Protein AF-A0A1M5EXS1-F1 (afdb_monomer_lite)

pLDDT: mean 80.95, std 11.44, range [49.53, 95.69]

Foldseek 3Di:
DALLVLLLVLLVQLLVQLVVLVVVDDDPVSVVVSVVSVVLSVLDDLPDLVSLLVVVVVLVVVCVVLVVDDQPDPSSVSNSVSSCVSSVVNVVSLVPDDPLLVCSSNVVVVVNVPPDPVCPVVVVVSSCRNRND

Structure (mmCIF, N/CA/C/O backbone):
data_AF-A0A1M5EXS1-F1
#
_entry.id   AF-A0A1M5EXS1-F1
#
loop_
_atom_site.group_PDB
_atom_site.id
_atom_site.type_symbol
_atom_site.label_atom_id
_atom_site.label_alt_id
_atom_site.label_comp_id
_atom_site.label_asym_id
_atom_site.label_entity_id
_atom_site.label_seq_id
_atom_site.pdbx_PDB_ins_code
_atom_site.Cartn_x
_atom_site.Cartn_y
_atom_site.Cartn_z
_atom_site.occupancy
_atom_site.B_iso_or_equiv
_atom_site.auth_seq_id
_atom_site.auth_comp_id
_atom_site.auth_asym_id
_atom_site.auth_atom_id
_atom_site.pdbx_PDB_model_num
ATOM 1 N N . MET A 1 1 ? 1.698 -11.326 12.936 1.00 60.50 1 MET A N 1
ATOM 2 C CA . MET A 1 1 ? 2.222 -10.248 12.072 1.00 60.50 1 MET A CA 1
ATOM 3 C C . MET A 1 1 ? 1.176 -9.148 12.044 1.00 60.50 1 MET A C 1
ATOM 5 O O . MET A 1 1 ? 0.018 -9.495 11.840 1.00 60.50 1 MET A O 1
ATOM 9 N N . SER A 1 2 ? 1.531 -7.889 12.312 1.00 81.50 2 SER A N 1
ATOM 10 C CA . SER A 1 2 ? 0.542 -6.803 12.340 1.00 81.50 2 SER A CA 1
ATOM 11 C C . SER A 1 2 ? 0.067 -6.484 10.928 1.00 81.50 2 SER A C 1
ATOM 13 O O . SER A 1 2 ? 0.776 -6.753 9.946 1.00 81.50 2 SER A O 1
ATOM 15 N N . TYR A 1 3 ? -1.129 -5.910 10.813 1.00 83.56 3 TYR A N 1
ATOM 16 C CA . TYR A 1 3 ? -1.624 -5.431 9.525 1.00 83.56 3 TYR A CA 1
ATOM 17 C C . TYR A 1 3 ? -0.647 -4.419 8.910 1.00 83.56 3 TYR A C 1
ATOM 19 O O . TYR A 1 3 ? -0.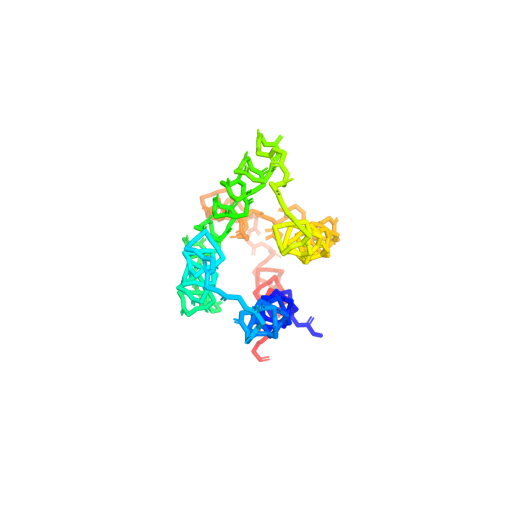289 -4.525 7.737 1.00 83.56 3 TYR A O 1
ATOM 27 N N . PHE A 1 4 ? -0.130 -3.499 9.725 1.00 85.44 4 PHE A N 1
ATOM 28 C CA . PHE A 1 4 ? 0.833 -2.499 9.287 1.00 85.44 4 PHE A CA 1
ATOM 29 C C . PHE A 1 4 ? 2.159 -3.104 8.819 1.00 85.44 4 PHE A C 1
ATOM 31 O O . PHE A 1 4 ? 2.667 -2.717 7.768 1.00 85.44 4 PHE A O 1
ATOM 38 N N . LEU A 1 5 ? 2.720 -4.064 9.561 1.00 86.62 5 LEU A N 1
ATOM 39 C CA . LEU A 1 5 ? 3.976 -4.709 9.178 1.00 86.62 5 LEU A CA 1
ATOM 40 C C . LEU A 1 5 ? 3.825 -5.417 7.830 1.00 86.62 5 LEU A C 1
ATOM 42 O O . LEU A 1 5 ? 4.687 -5.290 6.968 1.00 86.62 5 LEU A O 1
ATOM 46 N N . THR A 1 6 ? 2.685 -6.076 7.616 1.00 88.56 6 THR A N 1
ATOM 47 C CA . THR A 1 6 ? 2.358 -6.711 6.334 1.00 88.56 6 THR A CA 1
ATOM 48 C C . THR A 1 6 ? 2.296 -5.680 5.202 1.00 88.56 6 THR A C 1
ATOM 50 O O . THR A 1 6 ? 2.897 -5.891 4.153 1.00 88.56 6 THR A O 1
ATOM 53 N N . ILE A 1 7 ? 1.641 -4.533 5.419 1.00 90.50 7 ILE A N 1
ATOM 54 C CA . ILE A 1 7 ? 1.586 -3.434 4.439 1.00 90.50 7 ILE A CA 1
ATOM 55 C C . ILE A 1 7 ? 2.988 -2.903 4.119 1.00 90.50 7 ILE A C 1
ATOM 57 O O . ILE A 1 7 ? 3.326 -2.753 2.945 1.00 90.50 7 ILE A O 1
ATOM 61 N N . LYS A 1 8 ? 3.823 -2.655 5.137 1.00 90.69 8 LYS A N 1
ATOM 62 C CA . LYS A 1 8 ? 5.203 -2.198 4.924 1.00 90.69 8 LYS A CA 1
ATOM 63 C C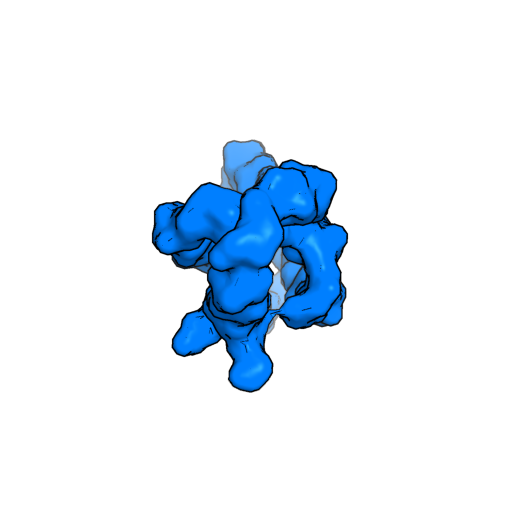 . LYS A 1 8 ? 6.034 -3.215 4.160 1.00 90.69 8 LYS A C 1
ATOM 65 O O . LYS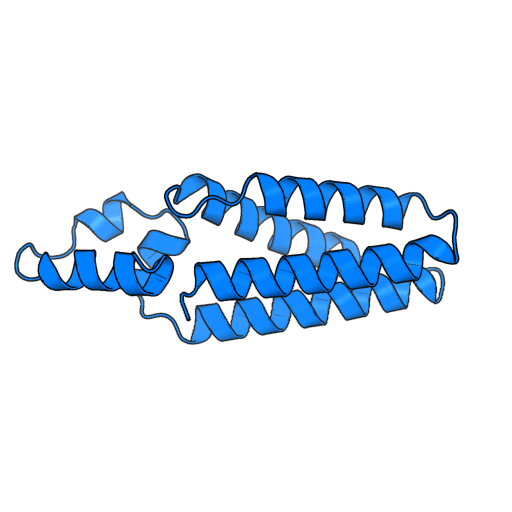 A 1 8 ? 6.764 -2.818 3.258 1.00 90.69 8 LYS A O 1
ATOM 70 N N . THR A 1 9 ? 5.907 -4.501 4.474 1.00 92.44 9 THR A N 1
ATOM 71 C CA . THR A 1 9 ? 6.596 -5.562 3.734 1.00 92.44 9 THR A CA 1
ATOM 72 C C . THR A 1 9 ? 6.171 -5.582 2.268 1.00 92.44 9 THR A C 1
ATOM 74 O O . THR A 1 9 ? 7.028 -5.654 1.393 1.00 92.44 9 THR A O 1
ATOM 77 N N . GLU A 1 10 ? 4.877 -5.463 1.969 1.00 94.25 10 GLU A N 1
ATOM 78 C CA . GLU A 1 10 ? 4.409 -5.445 0.579 1.00 94.25 10 GLU A CA 1
ATOM 79 C C . GLU A 1 10 ? 4.864 -4.191 -0.184 1.00 94.25 10 GLU A C 1
ATOM 81 O O . GLU A 1 10 ? 5.313 -4.312 -1.324 1.00 94.25 10 GLU A O 1
ATOM 86 N N . LEU A 1 11 ? 4.858 -3.012 0.449 1.00 93.56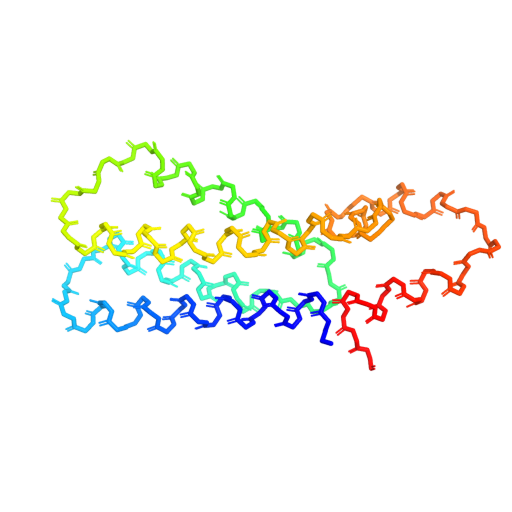 11 LEU A N 1
ATOM 87 C CA . LEU A 1 11 ? 5.446 -1.795 -0.128 1.00 93.56 11 LEU A CA 1
ATOM 88 C C . LEU A 1 11 ? 6.950 -1.954 -0.387 1.00 93.56 11 LEU A C 1
ATOM 90 O O . LEU A 1 11 ? 7.435 -1.592 -1.454 1.00 93.56 11 LEU A O 1
ATOM 94 N N . GLN A 1 12 ? 7.695 -2.524 0.561 1.00 95.25 12 GLN A N 1
ATOM 95 C CA . GLN A 1 12 ? 9.135 -2.742 0.421 1.00 95.25 12 GLN A CA 1
ATOM 96 C C . GLN A 1 12 ? 9.461 -3.748 -0.694 1.00 95.25 12 GLN A C 1
ATOM 98 O O . GLN A 1 12 ? 10.412 -3.545 -1.454 1.00 95.25 12 GLN A O 1
ATOM 103 N N . ASN A 1 13 ? 8.654 -4.802 -0.834 1.00 95.69 13 ASN A N 1
ATOM 104 C CA . ASN A 1 13 ? 8.754 -5.749 -1.943 1.00 95.69 13 ASN A CA 1
ATOM 105 C C . ASN A 1 13 ? 8.501 -5.048 -3.282 1.00 95.69 13 ASN A C 1
ATOM 107 O O . ASN A 1 13 ? 9.272 -5.223 -4.225 1.00 95.69 13 ASN A O 1
ATOM 111 N N . HIS A 1 14 ? 7.465 -4.209 -3.357 1.00 95.19 14 HIS A N 1
ATOM 112 C CA . HIS A 1 14 ? 7.169 -3.435 -4.558 1.00 95.19 14 HIS A CA 1
ATOM 113 C C . HIS A 1 14 ? 8.312 -2.471 -4.912 1.00 95.19 14 HIS A C 1
ATOM 115 O O . HIS A 1 14 ? 8.788 -2.497 -6.042 1.00 95.19 14 HIS A O 1
ATOM 121 N N . ILE A 1 15 ? 8.842 -1.713 -3.944 1.00 94.62 15 ILE A N 1
ATOM 122 C CA . ILE A 1 15 ? 10.015 -0.834 -4.126 1.00 94.62 15 ILE A CA 1
ATOM 123 C C . ILE A 1 15 ? 11.228 -1.620 -4.639 1.00 94.62 15 ILE A C 1
ATOM 125 O O . ILE A 1 15 ? 11.954 -1.140 -5.509 1.00 94.62 15 ILE A O 1
ATOM 129 N N . SER A 1 16 ? 11.461 -2.826 -4.121 1.00 94.00 16 SER A N 1
ATOM 130 C CA . SER A 1 16 ? 12.572 -3.678 -4.565 1.00 94.00 16 SER A CA 1
ATOM 131 C C . SER A 1 16 ? 12.402 -4.100 -6.028 1.00 94.00 16 SER A C 1
ATOM 133 O O . SER A 1 16 ? 13.351 -3.993 -6.803 1.00 94.00 16 SER A O 1
ATOM 135 N N . ASN A 1 17 ? 11.183 -4.475 -6.429 1.00 91.62 17 ASN A N 1
ATOM 136 C CA . ASN A 1 17 ? 10.857 -4.803 -7.821 1.00 91.62 17 ASN A CA 1
ATOM 137 C C . ASN A 1 17 ? 10.997 -3.588 -8.754 1.00 91.62 17 ASN A C 1
ATOM 139 O O . ASN A 1 17 ? 11.524 -3.702 -9.856 1.00 91.62 17 ASN A O 1
ATOM 143 N N . LEU A 1 18 ? 10.550 -2.404 -8.329 1.00 90.62 18 LEU A N 1
ATOM 144 C CA . LEU A 1 18 ? 10.706 -1.182 -9.124 1.00 90.62 18 LEU A CA 1
ATOM 145 C C . LEU A 1 18 ? 12.186 -0.826 -9.316 1.00 90.62 18 LEU A C 1
ATOM 147 O O . LEU A 1 18 ? 12.598 -0.462 -10.415 1.00 90.62 18 LEU A O 1
ATOM 151 N N . ASN A 1 19 ? 13.005 -0.986 -8.272 1.00 89.75 19 ASN A N 1
ATOM 152 C CA . ASN A 1 19 ? 14.449 -0.786 -8.370 1.00 89.75 19 ASN A CA 1
ATOM 153 C C . ASN A 1 19 ? 15.115 -1.782 -9.326 1.00 89.75 19 ASN A C 1
ATOM 155 O O . ASN A 1 19 ? 16.013 -1.373 -10.060 1.00 89.75 19 ASN A O 1
ATOM 159 N N . SER A 1 20 ? 14.687 -3.051 -9.356 1.00 87.25 20 SER A N 1
ATOM 160 C CA . SER A 1 20 ? 15.224 -4.013 -10.327 1.00 87.25 20 SER A CA 1
ATOM 161 C C . SER A 1 20 ? 14.854 -3.637 -11.761 1.00 87.25 20 SER A C 1
ATOM 163 O O . SER A 1 20 ? 15.724 -3.654 -12.619 1.00 87.25 20 SER A O 1
ATOM 165 N N . ILE A 1 21 ? 13.612 -3.199 -12.008 1.00 84.12 21 ILE A N 1
ATOM 166 C CA . ILE A 1 21 ? 13.163 -2.741 -13.336 1.00 84.12 21 ILE A CA 1
ATOM 167 C C . ILE A 1 21 ? 13.913 -1.463 -13.772 1.00 84.12 21 ILE A C 1
ATOM 169 O O . ILE A 1 21 ? 14.235 -1.285 -14.949 1.00 84.12 21 ILE A O 1
ATOM 173 N N . ARG A 1 22 ? 14.226 -0.562 -12.828 1.00 78.56 22 ARG A N 1
ATOM 174 C CA . ARG A 1 22 ? 14.944 0.695 -13.105 1.00 78.56 22 ARG A CA 1
ATOM 175 C C . ARG A 1 22 ? 16.358 0.471 -13.636 1.00 78.56 22 ARG A C 1
ATOM 177 O O . ARG A 1 22 ? 16.812 1.248 -14.470 1.00 78.56 22 ARG A O 1
ATOM 184 N N . ILE A 1 23 ? 17.065 -0.553 -13.152 1.00 69.00 23 ILE A N 1
ATOM 185 C CA . ILE A 1 23 ? 18.449 -0.841 -13.577 1.00 69.00 23 ILE A CA 1
ATOM 186 C C . ILE A 1 23 ? 18.532 -1.016 -15.103 1.00 69.00 23 ILE A C 1
ATOM 188 O O . ILE A 1 23 ? 19.533 -0.631 -15.708 1.00 69.00 23 ILE A O 1
ATOM 192 N N . ASP A 1 24 ? 17.442 -1.467 -15.722 1.00 61.19 24 ASP A N 1
ATOM 193 C CA . ASP A 1 24 ? 17.371 -1.776 -17.144 1.00 61.19 24 ASP A CA 1
ATOM 194 C C . ASP A 1 24 ? 16.777 -0.639 -18.006 1.00 61.19 24 ASP A C 1
ATOM 196 O O . ASP A 1 24 ? 16.676 -0.790 -19.225 1.00 61.19 24 ASP A O 1
ATOM 200 N N . SER A 1 25 ? 16.385 0.519 -17.435 1.00 61.75 25 SER A N 1
ATOM 201 C CA . SER A 1 25 ? 15.748 1.592 -18.223 1.00 61.75 25 SER A CA 1
ATOM 202 C C . SER A 1 25 ? 15.810 3.018 -17.651 1.00 61.75 25 SER A C 1
ATOM 204 O O . SER A 1 25 ? 15.716 3.258 -16.451 1.00 61.75 25 SER A O 1
ATOM 206 N N . LYS A 1 26 ? 15.877 4.018 -18.546 1.00 68.19 26 LYS A N 1
ATOM 207 C CA . LYS A 1 26 ? 15.621 5.436 -18.223 1.00 68.19 26 LYS A CA 1
ATOM 208 C C . LYS A 1 26 ? 14.160 5.788 -18.532 1.00 68.19 26 LYS A C 1
ATOM 210 O O . LYS A 1 26 ? 13.890 6.435 -19.540 1.00 68.19 26 LYS A O 1
ATOM 215 N N . ASN A 1 27 ? 13.225 5.352 -17.685 1.00 78.81 27 ASN A N 1
ATOM 216 C CA . ASN A 1 27 ? 11.802 5.704 -17.791 1.00 78.81 27 ASN A CA 1
ATOM 217 C C . ASN A 1 27 ? 11.407 6.698 -16.677 1.00 78.81 27 ASN A C 1
ATOM 219 O O . ASN A 1 27 ? 11.496 6.388 -15.491 1.00 78.81 27 ASN A O 1
ATOM 223 N N . SER A 1 28 ? 10.968 7.905 -17.052 1.00 82.81 28 SER A N 1
ATOM 224 C CA . SER A 1 28 ? 10.589 8.961 -16.099 1.00 82.81 28 SER A CA 1
ATOM 225 C C . SER A 1 28 ? 9.296 8.663 -15.336 1.00 82.81 28 SER A C 1
ATOM 227 O O . SER A 1 28 ? 9.179 9.068 -14.181 1.00 82.81 28 SER A O 1
ATOM 229 N N . LYS A 1 29 ? 8.342 7.936 -15.936 1.00 83.44 29 LYS A N 1
ATOM 230 C CA . LYS A 1 29 ? 7.122 7.489 -15.245 1.00 83.44 29 LYS A CA 1
ATOM 231 C C . LYS A 1 29 ? 7.474 6.499 -14.135 1.00 83.44 29 LYS A C 1
ATOM 233 O O . LYS A 1 29 ? 6.990 6.648 -13.018 1.00 83.44 29 LYS A O 1
ATOM 238 N N . LEU A 1 30 ? 8.373 5.552 -14.420 1.00 85.12 30 LEU A N 1
ATOM 239 C CA . LEU A 1 30 ? 8.880 4.595 -13.430 1.00 85.12 30 LEU A CA 1
ATOM 240 C C . LEU A 1 30 ? 9.588 5.301 -12.268 1.00 85.12 30 LEU A C 1
ATOM 242 O O . LEU A 1 30 ? 9.331 4.979 -11.112 1.00 85.12 30 LEU A O 1
ATOM 246 N N . GLU A 1 31 ? 10.451 6.276 -12.561 1.00 86.12 31 GLU A N 1
ATOM 247 C CA . GLU A 1 31 ? 11.167 7.026 -11.523 1.00 86.12 31 GLU A CA 1
ATOM 248 C C . GLU A 1 31 ? 10.202 7.833 -10.641 1.00 86.12 31 GLU A C 1
ATOM 250 O O . GLU A 1 31 ? 10.340 7.855 -9.419 1.00 86.12 31 GLU A O 1
ATOM 255 N N . ASN A 1 32 ? 9.183 8.456 -11.241 1.00 88.31 32 ASN A N 1
ATOM 256 C CA . ASN A 1 32 ? 8.145 9.167 -10.496 1.00 88.31 32 ASN A CA 1
ATOM 257 C C . ASN A 1 32 ? 7.352 8.222 -9.587 1.00 88.31 32 ASN A C 1
ATOM 259 O O . ASN A 1 32 ? 7.197 8.520 -8.402 1.00 88.31 32 ASN A O 1
ATOM 263 N N . HIS A 1 33 ? 6.916 7.075 -10.115 1.00 89.62 33 HIS A N 1
ATOM 264 C CA . HIS A 1 33 ? 6.189 6.058 -9.354 1.00 89.62 33 HIS A CA 1
ATOM 265 C C . HIS A 1 33 ? 7.018 5.511 -8.186 1.00 89.62 33 HIS A C 1
ATOM 267 O O . HIS A 1 33 ? 6.552 5.436 -7.048 1.00 89.62 33 HIS A O 1
ATOM 273 N N . LEU A 1 34 ? 8.294 5.199 -8.430 1.00 91.31 34 LEU A N 1
ATOM 274 C CA . LEU A 1 34 ? 9.230 4.762 -7.395 1.00 91.31 34 LEU A CA 1
ATOM 275 C C . LEU A 1 34 ? 9.384 5.820 -6.296 1.00 91.31 34 LEU A C 1
ATOM 277 O O . LEU A 1 34 ? 9.283 5.497 -5.112 1.00 91.31 34 LEU A O 1
ATOM 281 N N . ASN A 1 35 ? 9.586 7.083 -6.672 1.00 91.75 35 ASN A N 1
ATOM 282 C CA . ASN A 1 35 ? 9.740 8.181 -5.720 1.00 91.75 35 ASN A CA 1
ATOM 283 C C . ASN A 1 35 ? 8.476 8.391 -4.875 1.00 91.75 35 ASN A C 1
ATOM 285 O O . ASN A 1 35 ? 8.574 8.576 -3.660 1.00 91.75 35 ASN A O 1
ATOM 289 N N . GLN A 1 36 ? 7.292 8.312 -5.486 1.00 91.06 36 GLN A N 1
ATOM 290 C CA . GLN A 1 36 ? 6.015 8.387 -4.773 1.00 91.06 36 GLN A CA 1
ATOM 291 C C . GLN A 1 36 ? 5.826 7.194 -3.831 1.00 91.06 36 GLN A C 1
ATOM 293 O O . GLN A 1 36 ? 5.515 7.390 -2.655 1.00 91.06 36 GLN A O 1
ATOM 298 N N . THR A 1 37 ? 6.112 5.975 -4.296 1.00 91.88 37 THR A N 1
ATOM 299 C CA . THR A 1 37 ? 6.046 4.759 -3.471 1.00 91.88 37 THR A CA 1
ATOM 300 C C . THR A 1 37 ? 6.974 4.865 -2.254 1.00 91.88 37 THR A C 1
ATOM 302 O O . THR A 1 37 ? 6.565 4.559 -1.133 1.00 91.88 37 THR A O 1
ATOM 305 N N . ILE A 1 38 ? 8.214 5.336 -2.442 1.00 93.50 38 ILE A N 1
ATOM 306 C CA . ILE A 1 38 ? 9.184 5.556 -1.356 1.00 93.50 38 ILE A CA 1
ATOM 307 C C . ILE A 1 38 ? 8.687 6.634 -0.389 1.00 93.50 38 ILE A C 1
ATOM 309 O O . ILE A 1 38 ? 8.784 6.461 0.827 1.00 93.50 38 ILE A O 1
ATOM 313 N N . SER A 1 39 ? 8.147 7.741 -0.907 1.00 92.81 39 SER A N 1
ATOM 314 C CA . SER A 1 39 ? 7.593 8.817 -0.083 1.00 92.81 39 SER A CA 1
ATOM 315 C C . SER A 1 39 ? 6.477 8.298 0.823 1.00 92.81 39 SER A C 1
ATOM 317 O O . SER A 1 39 ? 6.522 8.530 2.029 1.00 92.81 39 SER A O 1
ATOM 319 N N . ILE A 1 40 ? 5.545 7.517 0.274 1.00 91.19 40 ILE A N 1
ATOM 320 C CA . ILE A 1 40 ? 4.446 6.908 1.030 1.00 91.19 40 ILE A CA 1
ATOM 321 C C . ILE A 1 40 ? 4.954 5.876 2.037 1.00 91.19 40 ILE A C 1
ATOM 323 O O . ILE A 1 40 ? 4.514 5.881 3.184 1.00 91.19 40 ILE A O 1
ATOM 327 N N . TYR A 1 41 ? 5.913 5.029 1.660 1.00 92.38 41 TYR A N 1
ATOM 328 C CA . TYR A 1 41 ? 6.531 4.067 2.577 1.00 92.38 41 TYR A CA 1
ATOM 329 C C . TYR A 1 41 ? 7.180 4.747 3.795 1.00 92.38 41 TYR A C 1
ATOM 331 O O . TYR A 1 41 ? 7.047 4.264 4.926 1.00 92.38 41 TYR A O 1
ATOM 339 N N . ASN A 1 42 ? 7.859 5.875 3.565 1.00 90.12 42 ASN A N 1
ATOM 340 C CA . ASN A 1 42 ? 8.501 6.666 4.612 1.00 90.12 42 ASN A CA 1
ATOM 341 C C . ASN A 1 42 ? 7.489 7.460 5.450 1.00 90.12 42 ASN A C 1
ATOM 343 O O . ASN A 1 42 ? 7.689 7.597 6.657 1.00 90.12 42 ASN A O 1
ATOM 347 N N . ASP A 1 43 ? 6.407 7.961 4.843 1.00 87.75 43 ASP A N 1
ATOM 348 C CA . ASP A 1 43 ? 5.350 8.667 5.574 1.00 87.75 43 ASP A CA 1
ATOM 349 C C . ASP A 1 43 ? 4.549 7.699 6.455 1.00 87.75 43 ASP A C 1
ATOM 351 O O . ASP A 1 43 ? 4.133 8.076 7.551 1.00 87.75 43 ASP A O 1
ATOM 355 N N . LEU A 1 44 ? 4.400 6.433 6.044 1.00 84.56 44 LEU A N 1
ATOM 356 C CA . LEU A 1 44 ? 3.684 5.409 6.802 1.00 84.56 44 LEU A CA 1
ATOM 357 C C . LEU A 1 44 ? 4.324 5.200 8.191 1.00 84.56 44 LEU A C 1
ATOM 359 O O . LEU A 1 44 ? 5.412 4.624 8.329 1.00 84.56 44 LEU A O 1
ATOM 363 N N . SER A 1 45 ? 3.609 5.611 9.241 1.00 71.75 45 SER A N 1
ATOM 364 C CA . SER A 1 45 ? 3.968 5.377 10.646 1.00 71.75 45 SER A CA 1
ATOM 365 C C . SER A 1 45 ? 2.852 4.650 11.389 1.00 71.75 45 SER A C 1
ATOM 367 O O . SER A 1 45 ? 1.678 4.910 11.136 1.00 71.75 45 SER A O 1
ATOM 369 N N . TYR A 1 46 ? 3.236 3.784 12.330 1.00 64.44 46 TYR A N 1
ATOM 370 C CA . TYR A 1 46 ? 2.355 2.886 13.089 1.00 64.44 46 TYR A CA 1
ATOM 371 C C . TYR A 1 46 ? 1.278 3.598 13.938 1.00 64.44 46 TYR A C 1
ATOM 373 O O . TYR A 1 46 ? 0.426 2.935 14.498 1.00 64.44 46 TYR A O 1
ATOM 381 N N . GLU A 1 47 ? 1.283 4.926 14.060 1.00 65.06 47 GLU A N 1
ATOM 382 C CA . GLU A 1 47 ? 0.456 5.623 15.063 1.00 65.06 47 GLU A CA 1
ATOM 383 C C . GLU A 1 47 ? -0.463 6.713 14.486 1.00 65.06 47 GLU A C 1
ATOM 385 O O . GLU A 1 47 ? -1.102 7.431 15.246 1.00 65.06 47 GLU A O 1
ATOM 390 N N . SER A 1 48 ? -0.554 6.866 13.158 1.00 78.25 48 SER A N 1
ATOM 391 C CA . SER A 1 48 ? -1.349 7.948 12.550 1.00 78.25 48 SER A CA 1
ATOM 392 C C . SER A 1 48 ? -2.374 7.420 11.540 1.00 78.25 48 SER A C 1
ATOM 394 O O . SER A 1 48 ? -2.016 7.064 10.410 1.00 78.25 48 SER A O 1
ATOM 396 N N . PRO A 1 49 ? -3.662 7.407 11.920 1.00 77.06 49 PRO A N 1
ATOM 397 C CA . PRO A 1 49 ? -4.786 7.148 11.022 1.00 77.06 49 PRO A CA 1
ATOM 398 C C . PRO A 1 49 ? -4.791 8.057 9.786 1.00 77.06 49 PRO A C 1
ATOM 400 O O . PRO A 1 49 ? -5.152 7.625 8.694 1.00 77.06 49 PRO A O 1
ATOM 403 N N . GLU A 1 50 ? -4.326 9.300 9.914 1.00 82.19 50 GLU A N 1
ATOM 404 C CA . GLU A 1 50 ? -4.212 10.255 8.808 1.00 82.19 50 GLU A CA 1
ATOM 405 C C . GLU A 1 50 ? -3.222 9.768 7.747 1.00 82.19 50 GLU A C 1
ATOM 407 O O . GLU A 1 50 ? -3.475 9.881 6.547 1.00 82.19 50 GLU A O 1
ATOM 412 N N . LYS A 1 51 ? -2.100 9.186 8.177 1.00 84.19 51 LYS A N 1
ATOM 413 C CA . LYS A 1 51 ? -1.093 8.617 7.275 1.00 84.19 51 LYS A CA 1
ATOM 414 C C . LYS A 1 51 ? -1.583 7.332 6.610 1.00 84.19 51 LYS A C 1
ATOM 416 O O . LYS A 1 51 ? -1.309 7.117 5.431 1.00 84.19 51 LYS A O 1
ATOM 421 N N . LEU A 1 52 ? -2.363 6.511 7.316 1.00 82.38 52 LEU A N 1
ATOM 422 C CA . LEU A 1 52 ? -3.038 5.354 6.715 1.00 82.38 52 LEU A CA 1
ATOM 423 C C . LEU A 1 52 ? -4.075 5.779 5.669 1.00 82.38 52 LEU A C 1
ATOM 425 O O . LEU A 1 52 ? -4.127 5.202 4.583 1.00 82.38 52 LEU A O 1
ATOM 429 N N . LYS A 1 53 ? -4.843 6.836 5.947 1.00 83.56 53 LYS A N 1
ATOM 430 C CA . LYS A 1 53 ? -5.768 7.429 4.979 1.00 83.56 53 LYS A CA 1
ATOM 431 C C . LYS A 1 53 ? -5.036 7.914 3.726 1.00 83.56 53 LYS A C 1
ATOM 433 O O . LYS A 1 53 ? -5.432 7.539 2.625 1.00 83.56 53 LYS A O 1
ATOM 438 N N . ARG A 1 54 ? -3.933 8.657 3.878 1.00 85.94 54 ARG A N 1
ATOM 439 C CA . ARG A 1 54 ? -3.086 9.089 2.747 1.00 85.94 54 ARG A CA 1
ATOM 440 C C . ARG A 1 54 ? -2.565 7.919 1.921 1.00 85.94 54 ARG A C 1
ATOM 442 O O . ARG A 1 54 ? -2.537 7.993 0.699 1.00 85.94 54 ARG A O 1
ATOM 449 N N . PHE A 1 55 ? -2.177 6.826 2.571 1.00 90.12 55 PHE A N 1
ATOM 450 C CA . PHE A 1 55 ? -1.766 5.609 1.877 1.00 90.12 55 PHE A CA 1
ATOM 451 C C . PHE A 1 55 ? -2.899 5.002 1.037 1.00 90.12 55 PHE A C 1
ATOM 453 O O . PHE A 1 55 ? -2.672 4.603 -0.103 1.00 90.12 55 PHE A O 1
ATOM 460 N N . ILE A 1 56 ? -4.129 4.972 1.552 1.00 87.75 56 ILE A N 1
ATOM 461 C CA . ILE A 1 56 ? -5.295 4.503 0.790 1.00 87.75 56 ILE A CA 1
ATOM 462 C C . ILE A 1 56 ? -5.640 5.433 -0.376 1.00 87.75 56 ILE A C 1
ATOM 464 O O . ILE A 1 56 ? -5.991 4.959 -1.463 1.00 87.75 56 ILE A O 1
ATOM 468 N N . GLU A 1 57 ? -5.517 6.742 -0.175 1.00 88.31 57 GLU A N 1
ATOM 469 C CA . GLU A 1 57 ? -5.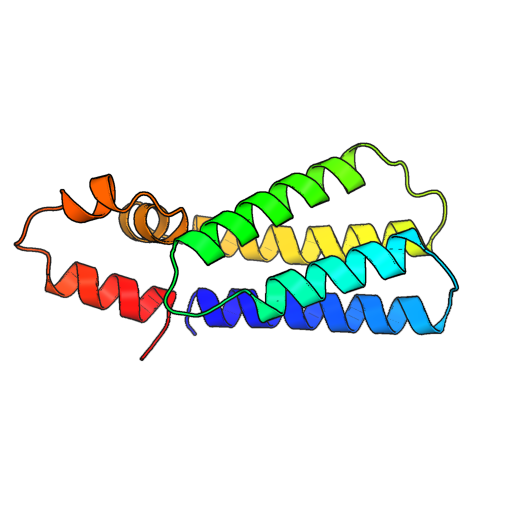673 7.739 -1.237 1.00 88.31 57 GLU A CA 1
ATOM 470 C C . GLU A 1 57 ? -4.626 7.532 -2.336 1.00 88.31 57 GLU A C 1
ATOM 472 O O . GLU A 1 57 ? -4.988 7.482 -3.511 1.00 88.31 57 GLU A O 1
ATOM 477 N N . TYR A 1 58 ? -3.367 7.298 -1.956 1.00 91.00 58 TYR A N 1
ATOM 478 C CA . TYR A 1 58 ? -2.288 6.945 -2.874 1.00 91.00 58 TYR A CA 1
ATOM 479 C C . TYR A 1 58 ? -2.611 5.689 -3.695 1.00 91.00 58 TYR A C 1
ATOM 481 O O . TYR A 1 58 ? -2.592 5.754 -4.920 1.00 91.00 58 TYR A O 1
ATOM 489 N N . LEU A 1 59 ? -2.986 4.571 -3.056 1.00 90.25 59 LEU A N 1
ATOM 490 C CA . LEU A 1 59 ? -3.344 3.342 -3.784 1.00 90.25 59 LEU A CA 1
ATOM 491 C C . LEU A 1 59 ? -4.477 3.587 -4.788 1.00 90.25 59 LEU A C 1
ATOM 493 O O . LEU A 1 59 ? -4.440 3.089 -5.909 1.00 90.25 59 LEU A O 1
ATOM 497 N N . SER A 1 60 ? -5.474 4.380 -4.394 1.00 88.69 60 SER A N 1
ATOM 498 C CA . SER A 1 60 ? -6.611 4.712 -5.255 1.00 88.69 60 SER A CA 1
ATOM 499 C C . SER A 1 60 ? -6.211 5.602 -6.434 1.00 88.69 60 SER A C 1
ATOM 501 O O . SER A 1 60 ? -6.774 5.467 -7.520 1.00 88.69 60 SER A O 1
ATOM 503 N N . GLN A 1 61 ? -5.271 6.526 -6.227 1.00 88.75 61 GLN A N 1
ATOM 504 C CA . GLN A 1 61 ? -4.743 7.399 -7.271 1.00 88.75 61 GLN A CA 1
ATOM 505 C C . GLN A 1 61 ? -3.894 6.610 -8.273 1.00 88.75 61 GLN A C 1
ATOM 507 O O . GLN A 1 61 ? -4.136 6.717 -9.474 1.00 88.75 61 GLN A O 1
ATOM 512 N N . GLU A 1 62 ? -2.981 5.770 -7.791 1.00 87.06 62 GLU A N 1
ATOM 513 C CA . GLU A 1 62 ? -2.129 4.927 -8.636 1.00 87.06 62 GLU A CA 1
ATOM 514 C C . GLU A 1 62 ? -2.942 3.925 -9.454 1.00 87.06 62 GLU A C 1
ATOM 516 O O . GLU A 1 62 ? -2.760 3.811 -10.664 1.00 87.06 62 GLU A O 1
ATOM 521 N N . ALA A 1 63 ? -3.932 3.273 -8.839 1.00 87.19 63 ALA A N 1
ATOM 522 C CA . ALA A 1 63 ? -4.834 2.364 -9.542 1.00 87.19 63 ALA A CA 1
ATOM 523 C C . ALA A 1 63 ? -5.564 3.047 -10.713 1.00 87.19 63 ALA A C 1
ATOM 525 O O . ALA A 1 63 ? -5.812 2.425 -11.747 1.00 87.19 63 ALA A O 1
ATOM 526 N N . ARG A 1 64 ? -5.904 4.337 -10.574 1.00 83.56 64 ARG A N 1
ATOM 527 C CA . ARG A 1 64 ? -6.487 5.127 -11.670 1.00 83.56 64 ARG A CA 1
ATOM 528 C C . ARG A 1 64 ? -5.456 5.499 -12.725 1.00 83.56 64 ARG A C 1
ATOM 530 O O . ARG A 1 64 ? -5.823 5.561 -13.890 1.00 83.56 64 ARG A O 1
ATOM 537 N N . TYR A 1 65 ? -4.212 5.763 -12.339 1.00 81.06 65 TYR A N 1
ATOM 538 C CA . TYR A 1 65 ? -3.157 6.082 -13.293 1.00 81.06 65 TYR A CA 1
ATOM 539 C C . TYR A 1 65 ? -2.873 4.878 -14.200 1.00 81.06 65 TYR A C 1
ATOM 541 O O . TYR A 1 65 ? -3.034 4.992 -15.413 1.00 81.06 65 TYR A O 1
ATOM 549 N N . PHE A 1 66 ? -2.607 3.708 -13.610 1.00 79.25 66 PHE A N 1
ATOM 550 C CA . PHE A 1 66 ? -2.389 2.462 -14.351 1.00 79.25 66 PHE A CA 1
ATOM 551 C C . PHE A 1 66 ? -3.620 2.025 -15.162 1.00 79.25 66 PHE A C 1
ATOM 553 O O . PHE A 1 66 ? -3.495 1.673 -16.326 1.00 79.25 66 PHE A O 1
ATOM 560 N N . GLY A 1 67 ? -4.833 2.137 -14.608 1.00 60.59 67 GLY A N 1
ATOM 561 C CA . GLY A 1 67 ? -6.061 1.693 -15.282 1.00 60.59 67 GLY A CA 1
ATOM 562 C C . GLY A 1 67 ? -6.503 2.513 -16.506 1.00 60.59 67 GLY A C 1
ATOM 563 O O . GLY A 1 67 ? -7.427 2.094 -17.202 1.00 60.59 67 GLY A O 1
ATOM 564 N N . TRP A 1 68 ? -5.894 3.676 -16.762 1.00 54.53 68 TRP A N 1
ATOM 565 C CA . TRP A 1 68 ? -6.197 4.537 -17.918 1.00 54.53 68 TRP A CA 1
ATOM 566 C C . TRP A 1 68 ? -5.043 4.619 -18.923 1.00 54.53 68 TRP A C 1
ATOM 568 O O . TRP A 1 68 ? -5.268 4.991 -20.078 1.00 54.53 68 TRP A O 1
ATOM 578 N N . SER A 1 69 ? -3.821 4.274 -18.515 1.00 60.31 69 SER A N 1
ATOM 579 C CA . SER A 1 69 ? -2.668 4.183 -19.404 1.00 60.31 69 SER A CA 1
ATOM 580 C C . SER A 1 69 ? -2.528 2.757 -19.931 1.00 60.31 69 SER A C 1
ATOM 582 O O . SER A 1 69 ? -2.200 1.856 -19.169 1.00 60.31 69 SER A O 1
ATOM 584 N N . PHE A 1 70 ? -2.726 2.533 -21.233 1.00 61.00 70 PHE A N 1
ATOM 585 C CA . PHE A 1 70 ? -2.202 1.305 -21.836 1.00 61.00 70 PHE A CA 1
ATOM 586 C C . PHE A 1 70 ? -0.673 1.344 -21.702 1.00 61.00 70 PHE A C 1
ATOM 588 O O . PHE A 1 70 ? -0.091 2.354 -22.112 1.00 61.00 70 PHE A O 1
ATOM 595 N N . PRO A 1 71 ? -0.022 0.310 -21.140 1.00 69.75 71 PRO A N 1
ATOM 596 C CA . PRO A 1 71 ? 1.424 0.317 -20.981 1.00 69.75 71 PRO A CA 1
ATOM 597 C C . PRO A 1 71 ? 2.086 0.464 -22.351 1.00 69.75 71 PRO A C 1
ATOM 599 O O . PRO A 1 71 ? 1.822 -0.306 -23.276 1.00 69.75 71 PRO A O 1
ATOM 602 N N . GLU A 1 72 ? 2.936 1.479 -22.500 1.00 74.25 72 GLU A N 1
ATOM 603 C CA . GLU A 1 72 ? 3.547 1.810 -23.796 1.00 74.25 72 GLU A CA 1
ATOM 604 C C . GLU A 1 72 ? 4.689 0.846 -24.159 1.00 74.25 72 GLU A C 1
ATOM 606 O O . GLU A 1 72 ? 5.152 0.801 -25.299 1.00 74.25 72 GLU A O 1
ATOM 611 N N . ASN A 1 73 ? 5.179 0.090 -23.176 1.00 80.06 73 ASN A N 1
ATOM 612 C CA . ASN A 1 73 ? 6.293 -0.839 -23.298 1.00 80.06 73 ASN A CA 1
ATOM 613 C C . ASN A 1 73 ? 6.258 -1.887 -22.167 1.00 80.06 73 ASN A C 1
ATOM 615 O O . ASN A 1 73 ? 5.534 -1.743 -21.183 1.00 80.06 73 ASN A O 1
ATOM 619 N N . ALA A 1 74 ? 7.092 -2.924 -22.292 1.00 83.31 74 ALA A N 1
ATOM 620 C CA . ALA A 1 74 ? 7.181 -4.017 -21.318 1.00 83.31 74 ALA A CA 1
ATOM 621 C C . ALA A 1 74 ? 7.576 -3.556 -19.897 1.00 83.31 74 ALA A C 1
ATOM 623 O O . ALA A 1 74 ? 7.140 -4.150 -18.918 1.00 83.31 74 ALA A O 1
ATOM 624 N N . ILE A 1 75 ? 8.352 -2.472 -19.769 1.00 82.06 75 ILE A N 1
ATOM 625 C CA . ILE A 1 75 ? 8.754 -1.907 -18.468 1.00 82.06 75 ILE A CA 1
ATOM 626 C C . ILE A 1 75 ? 7.542 -1.339 -17.722 1.00 82.06 75 ILE A C 1
ATOM 628 O O . ILE A 1 75 ? 7.396 -1.554 -16.519 1.00 82.06 75 ILE A O 1
ATOM 632 N N . GLU A 1 76 ? 6.669 -0.616 -18.426 1.00 82.62 76 GLU A N 1
ATOM 633 C CA . GLU A 1 76 ? 5.422 -0.096 -17.858 1.00 82.62 76 GLU A CA 1
ATOM 634 C C . GLU A 1 76 ? 4.465 -1.236 -17.492 1.00 82.62 76 GLU A C 1
ATOM 636 O O . GLU A 1 76 ? 3.865 -1.199 -16.421 1.00 82.62 76 GLU A O 1
ATOM 641 N N . GLU A 1 77 ? 4.396 -2.285 -18.316 1.00 86.44 77 GLU A N 1
ATOM 642 C CA . GLU A 1 77 ? 3.581 -3.471 -18.037 1.00 86.44 77 GLU A CA 1
ATOM 643 C C . GLU A 1 77 ? 4.055 -4.219 -16.775 1.00 86.44 77 GLU A C 1
ATOM 645 O O . GLU A 1 77 ? 3.244 -4.615 -15.935 1.00 86.44 77 GLU A O 1
ATOM 650 N N . ASP A 1 78 ? 5.367 -4.389 -16.596 1.00 88.06 78 ASP A N 1
ATOM 651 C CA . ASP A 1 78 ? 5.933 -5.042 -15.410 1.00 88.06 78 ASP A CA 1
ATOM 652 C C . ASP A 1 78 ? 5.775 -4.187 -14.144 1.00 88.06 78 ASP A C 1
ATOM 654 O O . ASP A 1 78 ? 5.494 -4.713 -13.060 1.00 88.06 78 ASP A O 1
ATOM 658 N N . CYS A 1 79 ? 5.891 -2.862 -14.281 1.00 86.75 79 CYS A N 1
ATOM 659 C CA . CYS A 1 79 ? 5.595 -1.908 -13.215 1.00 86.75 79 CYS A CA 1
ATOM 660 C C . CYS A 1 79 ? 4.136 -2.037 -12.750 1.00 86.75 79 CYS A C 1
ATOM 662 O O . CYS A 1 79 ? 3.873 -2.236 -11.559 1.00 86.75 79 CYS A O 1
ATOM 664 N N . GLU A 1 80 ? 3.199 -2.018 -13.700 1.00 89.81 80 GLU A N 1
ATOM 665 C CA . GLU A 1 80 ? 1.768 -2.149 -13.448 1.00 89.81 80 GLU A CA 1
ATOM 666 C C . GLU A 1 80 ? 1.428 -3.502 -12.797 1.00 89.81 80 GLU A C 1
ATOM 668 O O . GLU A 1 80 ? 0.739 -3.554 -11.774 1.00 89.81 80 GLU A O 1
ATOM 673 N N . LYS A 1 81 ? 1.969 -4.614 -13.314 1.00 90.62 81 LYS A N 1
ATOM 674 C CA . LYS A 1 81 ? 1.800 -5.949 -12.706 1.00 90.62 81 LYS A CA 1
ATOM 675 C C . LYS A 1 81 ? 2.296 -5.987 -11.262 1.00 90.62 81 LYS A C 1
ATOM 677 O O . LYS A 1 81 ? 1.636 -6.565 -10.393 1.00 90.62 81 LYS A O 1
ATOM 682 N N . SER A 1 82 ? 3.453 -5.381 -10.997 1.00 92.00 82 SER A N 1
ATOM 683 C CA . SER A 1 82 ? 4.029 -5.295 -9.653 1.00 92.00 82 SER A CA 1
ATOM 684 C C . SER A 1 82 ? 3.116 -4.503 -8.710 1.00 92.00 82 SER A C 1
ATOM 686 O O . SER A 1 82 ? 2.863 -4.951 -7.586 1.00 92.00 82 SER A O 1
ATOM 688 N N . PHE A 1 83 ? 2.565 -3.378 -9.179 1.00 93.12 83 PHE A N 1
ATOM 689 C CA . PHE A 1 83 ? 1.616 -2.562 -8.422 1.00 93.12 83 PHE A CA 1
ATOM 690 C C . PHE A 1 83 ? 0.333 -3.339 -8.101 1.00 93.12 83 PHE A C 1
ATOM 692 O O . PHE A 1 83 ? -0.033 -3.455 -6.930 1.00 93.12 83 PHE A O 1
ATOM 699 N N . TRP A 1 84 ? -0.315 -3.949 -9.100 1.00 92.81 84 TRP A N 1
ATOM 700 C CA . TRP A 1 84 ? -1.554 -4.703 -8.884 1.00 92.81 84 TRP A CA 1
ATOM 701 C C . TRP A 1 84 ? -1.361 -5.898 -7.953 1.00 92.81 84 TRP A C 1
ATOM 703 O O . TRP A 1 84 ? -2.251 -6.217 -7.165 1.00 92.81 84 TRP A O 1
ATOM 713 N N . ASN A 1 85 ? -0.210 -6.574 -8.002 1.00 93.75 85 ASN A N 1
ATOM 714 C CA . ASN A 1 85 ? 0.086 -7.658 -7.068 1.00 93.75 85 ASN A CA 1
ATOM 715 C C . ASN A 1 85 ? 0.152 -7.147 -5.618 1.00 93.75 85 ASN A C 1
ATOM 717 O O . ASN A 1 85 ? -0.490 -7.714 -4.732 1.00 93.75 85 ASN A O 1
ATOM 721 N N . MET A 1 86 ? 0.879 -6.052 -5.385 1.00 94.69 86 MET A N 1
ATOM 722 C CA . MET A 1 86 ? 0.963 -5.400 -4.077 1.00 94.69 86 MET A CA 1
ATOM 723 C C . MET A 1 86 ? -0.427 -4.944 -3.594 1.00 94.69 86 MET A C 1
ATOM 725 O O . MET A 1 86 ? -0.858 -5.311 -2.498 1.00 94.69 86 MET A O 1
ATOM 729 N N . GLU A 1 87 ? -1.161 -4.198 -4.423 1.00 93.56 87 GLU A N 1
ATOM 730 C CA . GLU A 1 87 ? -2.478 -3.646 -4.093 1.00 93.56 87 GLU A CA 1
ATOM 731 C C . GLU A 1 87 ? -3.499 -4.751 -3.779 1.00 93.56 87 GLU A C 1
ATOM 733 O O . GLU A 1 87 ? -4.216 -4.675 -2.780 1.00 93.56 87 GLU A O 1
ATOM 738 N N . ASN A 1 88 ? -3.520 -5.837 -4.559 1.00 93.06 88 ASN A N 1
ATOM 739 C CA . ASN A 1 88 ? -4.412 -6.971 -4.313 1.00 93.06 88 ASN A CA 1
ATOM 740 C C . ASN A 1 88 ? -4.131 -7.671 -2.981 1.00 93.06 88 ASN A C 1
ATOM 742 O O . ASN A 1 88 ? -5.067 -8.102 -2.300 1.00 93.06 88 ASN A O 1
ATOM 746 N N . LYS A 1 89 ? -2.863 -7.793 -2.580 1.00 93.62 89 LYS A N 1
ATOM 747 C CA . LYS A 1 89 ? -2.514 -8.360 -1.272 1.00 93.62 89 LYS A CA 1
ATOM 748 C C . LYS A 1 89 ? -2.973 -7.454 -0.132 1.00 93.62 89 LYS A C 1
ATOM 750 O O . LYS A 1 89 ? -3.572 -7.948 0.822 1.00 93.62 89 LYS A O 1
ATOM 755 N N . ILE A 1 90 ? -2.776 -6.141 -0.259 1.00 91.56 90 ILE A N 1
ATOM 756 C CA . ILE A 1 90 ? -3.259 -5.154 0.718 1.00 91.56 90 ILE A CA 1
ATOM 757 C C . ILE A 1 90 ? -4.794 -5.172 0.797 1.00 91.56 90 ILE A C 1
ATOM 759 O O . ILE A 1 90 ? -5.355 -5.209 1.890 1.00 91.56 90 ILE A O 1
ATOM 763 N N . LYS A 1 91 ? -5.498 -5.236 -0.338 1.00 90.25 91 LYS A N 1
ATOM 764 C CA . LYS A 1 91 ? -6.964 -5.364 -0.377 1.00 90.25 91 LYS A CA 1
ATOM 765 C C . LYS A 1 91 ? -7.452 -6.625 0.329 1.00 90.25 91 LYS A C 1
ATOM 767 O O . LYS A 1 91 ? -8.400 -6.550 1.107 1.00 90.25 91 LYS A O 1
ATOM 772 N N . LYS A 1 92 ? -6.805 -7.775 0.106 1.00 91.44 92 LYS A N 1
ATOM 773 C CA . LYS A 1 92 ? -7.132 -9.027 0.815 1.00 91.44 92 LYS A CA 1
ATOM 774 C C . LYS A 1 92 ? -6.924 -8.892 2.323 1.00 91.44 92 LYS A C 1
ATOM 776 O O . LYS A 1 92 ? -7.778 -9.334 3.088 1.00 91.44 92 LYS A O 1
ATOM 781 N N . LEU A 1 93 ? -5.837 -8.244 2.739 1.00 90.12 93 LEU A N 1
ATOM 782 C CA . LEU A 1 93 ? -5.548 -7.963 4.144 1.00 90.12 93 LEU A CA 1
ATOM 783 C C . LEU A 1 93 ? -6.657 -7.114 4.789 1.00 90.12 93 LEU A C 1
ATOM 785 O O . LEU A 1 93 ? -7.198 -7.496 5.823 1.00 90.12 93 LEU A O 1
ATOM 789 N N . ILE A 1 94 ? -7.053 -6.014 4.140 1.00 86.69 94 ILE A N 1
ATOM 790 C CA . ILE A 1 94 ? -8.155 -5.140 4.586 1.00 86.69 94 ILE A CA 1
ATOM 791 C C . ILE A 1 94 ? -9.496 -5.891 4.579 1.00 86.69 94 ILE A C 1
ATOM 793 O O . ILE A 1 94 ? -10.325 -5.723 5.477 1.00 86.69 94 ILE A O 1
ATOM 797 N N . GLY A 1 95 ? -9.709 -6.767 3.596 1.00 84.88 95 GLY A N 1
ATOM 798 C CA . GLY A 1 95 ? -10.863 -7.660 3.518 1.00 84.88 95 GLY A CA 1
ATOM 799 C C . GLY A 1 95 ? -10.989 -8.588 4.731 1.00 84.88 95 GLY A C 1
ATOM 800 O O . GLY A 1 95 ? -12.107 -8.873 5.155 1.00 84.88 95 GLY A O 1
ATOM 801 N N . GLY A 1 96 ? -9.867 -8.983 5.336 1.00 85.19 96 GLY A N 1
ATOM 802 C CA . GLY A 1 96 ? -9.828 -9.763 6.576 1.00 85.19 96 GLY A CA 1
ATOM 803 C C . GLY A 1 96 ? -10.097 -8.962 7.855 1.00 85.19 96 GLY A C 1
ATOM 804 O O . GLY A 1 96 ? -10.358 -9.566 8.892 1.00 85.19 96 GLY A O 1
ATOM 805 N N . MET A 1 97 ? -10.065 -7.625 7.796 1.00 86.12 97 MET A N 1
ATOM 806 C CA . MET A 1 97 ? -10.300 -6.768 8.961 1.00 86.12 97 MET A CA 1
ATOM 807 C C . MET A 1 97 ? -11.776 -6.732 9.369 1.00 86.12 97 MET A C 1
ATOM 809 O O . MET A 1 97 ? -12.678 -6.728 8.524 1.00 86.12 97 MET A O 1
ATOM 813 N N . THR A 1 98 ? -12.023 -6.609 10.671 1.00 85.06 98 THR A N 1
ATOM 814 C CA . THR A 1 98 ? -13.354 -6.302 11.211 1.00 85.06 98 THR A CA 1
ATOM 815 C C . THR A 1 98 ? -13.771 -4.863 10.889 1.00 85.06 98 THR A C 1
ATOM 817 O O . THR A 1 98 ? -12.944 -4.014 10.554 1.00 85.06 98 THR A O 1
ATOM 820 N N . VAL A 1 99 ? -15.064 -4.550 11.028 1.00 81.06 99 VAL A N 1
ATOM 821 C CA . VAL A 1 99 ? -15.587 -3.187 10.805 1.00 81.06 99 VAL A CA 1
ATOM 822 C C . VAL A 1 99 ? -14.862 -2.158 11.678 1.00 81.06 99 VAL A C 1
ATOM 824 O O . VAL A 1 99 ? -14.465 -1.110 11.180 1.00 81.06 99 VAL A O 1
ATOM 827 N N . ASN A 1 100 ? -14.614 -2.478 12.949 1.00 79.75 100 ASN A N 1
ATOM 828 C CA . ASN A 1 100 ? -13.960 -1.560 13.884 1.00 79.75 100 ASN A CA 1
ATOM 829 C C . ASN A 1 100 ? -12.480 -1.337 13.540 1.00 79.75 100 ASN A C 1
ATOM 831 O O . ASN A 1 100 ? -11.992 -0.215 13.633 1.00 79.75 100 ASN A O 1
ATOM 835 N N . GLU A 1 101 ? -11.784 -2.391 13.100 1.00 81.69 101 GLU A N 1
ATOM 836 C CA . GLU A 1 101 ? -10.404 -2.292 12.606 1.00 81.69 101 GLU A CA 1
ATOM 837 C C . GLU A 1 101 ? -10.342 -1.378 11.372 1.00 81.69 101 GLU A C 1
ATOM 839 O O . GLU A 1 101 ? -9.473 -0.514 11.291 1.00 81.69 101 GLU A O 1
ATOM 844 N N . ARG A 1 102 ? -11.313 -1.496 10.455 1.00 82.38 102 ARG A N 1
ATOM 845 C CA . ARG A 1 102 ? -11.409 -0.631 9.269 1.00 82.38 102 ARG A CA 1
ATOM 846 C C . ARG A 1 102 ? -11.718 0.824 9.610 1.00 82.38 102 ARG A C 1
ATOM 848 O O . ARG A 1 102 ? -11.143 1.700 8.978 1.00 82.38 102 ARG A O 1
ATOM 855 N N . LEU A 1 103 ? -12.593 1.097 10.582 1.00 81.69 103 LEU A N 1
ATOM 856 C CA . LEU A 1 103 ? -12.895 2.474 11.004 1.00 81.69 103 LEU A CA 1
ATOM 857 C C . LEU A 1 103 ? -11.625 3.201 11.448 1.00 81.69 103 LEU A C 1
ATOM 859 O O . LEU A 1 103 ? -11.348 4.297 10.968 1.00 81.69 103 LEU A O 1
ATOM 863 N N . TYR A 1 104 ? -10.812 2.550 12.283 1.00 80.31 104 TYR A N 1
ATOM 864 C CA . TYR A 1 104 ? -9.519 3.097 12.679 1.00 80.31 104 TYR A CA 1
ATOM 865 C C . TYR A 1 104 ? -8.574 3.224 11.477 1.00 80.31 104 TYR A C 1
ATOM 867 O O . TYR A 1 104 ? -7.992 4.280 11.242 1.00 80.31 104 TYR A O 1
ATOM 875 N N . PHE A 1 105 ? -8.450 2.159 10.682 1.00 80.56 105 PHE A N 1
ATOM 876 C CA . PHE A 1 105 ? -7.528 2.097 9.551 1.00 80.56 105 PHE A CA 1
ATOM 877 C C . PHE A 1 105 ? -7.809 3.154 8.466 1.00 80.56 105 PHE A C 1
ATOM 879 O O . PHE A 1 105 ? -6.876 3.669 7.860 1.00 80.56 105 PHE A O 1
ATOM 886 N N . PHE A 1 106 ? -9.074 3.515 8.239 1.00 81.19 106 PHE A N 1
ATOM 887 C CA . PHE A 1 106 ? -9.472 4.558 7.285 1.00 81.19 106 PHE A CA 1
ATOM 888 C C . PHE A 1 106 ? -9.560 5.970 7.896 1.00 81.19 106 PHE A C 1
ATOM 890 O O . PHE A 1 106 ? -9.872 6.920 7.178 1.00 81.19 106 PHE A O 1
ATOM 897 N N . GLY A 1 107 ? -9.280 6.133 9.194 1.00 76.00 107 GLY A N 1
ATOM 898 C CA . GLY A 1 107 ? -9.296 7.436 9.866 1.00 76.00 107 GLY A CA 1
ATOM 899 C C . GLY A 1 107 ? -10.682 7.952 10.273 1.00 76.00 107 GLY A C 1
ATOM 900 O O . GLY A 1 107 ? -10.831 9.148 10.510 1.00 76.00 107 GLY A O 1
ATOM 901 N N . PHE A 1 108 ? -11.689 7.082 10.386 1.00 80.56 108 PHE A N 1
ATOM 902 C CA . PHE A 1 108 ? -13.022 7.407 10.921 1.00 80.56 108 PHE A CA 1
ATOM 903 C C . PHE A 1 108 ? -13.018 7.342 12.457 1.00 80.56 108 PHE A C 1
ATOM 905 O O . PHE A 1 108 ? -13.631 6.466 13.076 1.00 80.56 108 PHE A O 1
ATOM 912 N N . LEU A 1 109 ? -12.232 8.231 13.076 1.00 75.62 109 LEU A N 1
ATOM 913 C CA . LEU A 1 109 ? -11.974 8.206 14.518 1.00 75.62 109 LEU A CA 1
ATOM 914 C C . LEU A 1 109 ? -13.205 8.566 15.350 1.00 75.62 109 LEU A C 1
ATOM 916 O O . LEU A 1 109 ? -13.429 7.940 16.380 1.00 75.62 109 LEU A O 1
ATOM 920 N N . GLU A 1 110 ? -14.050 9.487 14.887 1.00 76.88 110 GLU A N 1
ATOM 921 C CA . GLU A 1 110 ? -15.279 9.850 15.601 1.00 76.88 110 GLU A CA 1
ATOM 922 C C . GLU A 1 110 ? -16.252 8.667 15.703 1.00 76.88 110 GLU A C 1
ATOM 924 O O . GLU A 1 110 ? -16.888 8.448 16.734 1.00 76.88 110 GLU A O 1
ATOM 929 N N . GLU A 1 111 ? -16.380 7.880 14.637 1.00 74.12 111 GLU A N 1
ATOM 930 C CA . GLU A 1 111 ? -17.186 6.662 14.599 1.00 74.12 111 GLU A CA 1
ATOM 931 C C . GLU A 1 111 ? -16.562 5.551 15.446 1.00 74.12 111 GLU A C 1
ATOM 933 O O . GLU A 1 111 ? -17.273 4.848 16.167 1.00 74.12 111 GLU A O 1
ATOM 938 N N . TYR A 1 112 ? -15.234 5.421 15.405 1.00 70.25 112 TYR A N 1
ATOM 939 C CA . TYR A 1 112 ? -14.484 4.490 16.246 1.00 70.25 112 TYR A CA 1
ATOM 940 C C . TYR A 1 112 ? -14.632 4.814 17.747 1.00 70.25 112 TYR A C 1
ATOM 942 O O . TYR A 1 112 ? -14.780 3.918 18.583 1.00 70.25 112 TYR A O 1
ATOM 950 N N . GLU A 1 113 ? -14.654 6.097 18.107 1.00 72.06 113 GLU A N 1
ATOM 951 C CA . GLU A 1 113 ? -14.763 6.572 19.486 1.00 72.06 113 GLU A CA 1
ATOM 952 C C . GLU A 1 113 ? -16.177 6.478 20.074 1.00 72.06 113 GLU A C 1
ATOM 954 O O . GLU A 1 113 ? -16.325 6.398 21.297 1.00 72.06 113 GLU A O 1
ATOM 959 N N . LYS A 1 114 ? -17.214 6.400 19.233 1.00 75.12 114 LYS A N 1
ATOM 960 C CA . LYS A 1 114 ? -18.609 6.164 19.652 1.00 75.12 114 LYS A CA 1
ATOM 961 C C . LYS A 1 114 ? -18.885 4.705 20.046 1.00 75.12 114 LYS A C 1
ATOM 963 O O . LYS A 1 114 ? -19.971 4.402 20.541 1.00 75.12 114 LYS A O 1
ATOM 968 N N . LEU A 1 115 ? -17.924 3.794 19.853 1.00 64.88 115 LEU A N 1
ATOM 969 C CA . LEU A 1 115 ? -18.061 2.391 20.253 1.00 64.88 115 LEU A CA 1
ATOM 970 C C . LEU A 1 115 ? -18.174 2.256 21.792 1.00 64.88 115 LEU A C 1
ATOM 972 O O . LEU A 1 115 ? -17.375 2.883 22.495 1.00 64.88 115 LEU A O 1
ATOM 976 N N . PRO A 1 116 ? -19.106 1.433 22.325 1.00 60.03 116 PRO A N 1
ATOM 977 C CA . PRO A 1 116 ? -19.399 1.333 23.760 1.00 60.03 116 PRO A CA 1
ATOM 978 C C . PRO A 1 116 ? -18.166 1.075 24.648 1.00 60.03 116 PRO A C 1
ATOM 980 O O . PRO A 1 116 ? -17.305 0.256 24.323 1.00 60.03 116 PRO A O 1
ATOM 983 N N . SER A 1 117 ? -18.106 1.733 25.809 1.00 53.59 117 SER A N 1
ATOM 984 C CA . SER A 1 117 ? -16.976 1.741 26.761 1.00 53.59 117 SER A CA 1
ATOM 985 C C . SER A 1 117 ? -16.638 0.382 27.394 1.00 53.59 117 SER A C 1
ATOM 987 O O . SER A 1 117 ? -15.517 0.163 27.846 1.00 53.59 117 SER A O 1
ATOM 989 N N . ASN A 1 118 ? -17.554 -0.582 27.346 1.00 54.88 118 ASN A N 1
ATOM 990 C CA . ASN A 1 118 ? -17.345 -1.990 27.699 1.00 54.88 118 ASN A CA 1
ATOM 991 C C . ASN A 1 118 ? -16.363 -2.726 26.753 1.00 54.88 118 ASN A C 1
ATOM 993 O O . ASN A 1 118 ? -16.036 -3.888 26.987 1.00 54.88 118 ASN A O 1
ATOM 997 N N . HIS A 1 119 ? -15.842 -2.041 25.729 1.00 54.44 119 HIS A N 1
ATOM 998 C CA . HIS A 1 119 ? -14.879 -2.548 24.752 1.00 54.44 119 HIS A CA 1
ATOM 999 C C . HIS A 1 119 ? -13.504 -1.854 24.795 1.00 54.44 119 HIS A C 1
ATOM 1001 O O . HIS A 1 119 ? -12.763 -1.949 23.821 1.00 54.44 119 HIS A O 1
ATOM 1007 N N . ILE A 1 120 ? -13.103 -1.184 25.887 1.00 54.28 120 ILE A N 1
ATOM 1008 C CA . ILE A 1 120 ? -11.736 -0.614 26.010 1.00 54.28 120 ILE A CA 1
ATOM 1009 C C . ILE A 1 120 ? -10.656 -1.682 25.744 1.00 54.28 120 ILE A C 1
ATOM 1011 O O . ILE A 1 120 ? -9.700 -1.429 25.013 1.00 54.28 120 ILE A O 1
ATOM 1015 N N . SER A 1 121 ? -10.853 -2.911 26.234 1.00 53.88 121 SER A N 1
ATOM 1016 C CA . SER A 1 121 ? -9.997 -4.063 25.913 1.00 53.88 121 SER A CA 1
ATOM 1017 C C . SER A 1 121 ? -10.004 -4.417 24.421 1.00 53.88 121 SER A C 1
ATOM 1019 O O . SER A 1 121 ? -8.972 -4.793 23.875 1.00 53.88 121 SER A O 1
ATOM 1021 N N . ALA A 1 122 ? -11.134 -4.244 23.732 1.00 62.75 122 ALA A N 1
ATOM 1022 C CA . ALA A 1 122 ? -11.229 -4.449 22.291 1.00 62.75 122 ALA A CA 1
ATOM 1023 C C . ALA A 1 122 ? -10.572 -3.311 21.492 1.00 62.75 122 ALA A C 1
ATOM 1025 O O . ALA A 1 122 ? -10.021 -3.580 20.432 1.00 62.75 122 ALA A O 1
ATOM 1026 N N . ARG A 1 123 ? -10.572 -2.064 21.991 1.00 65.94 123 ARG A N 1
ATOM 1027 C CA . ARG A 1 123 ? -9.825 -0.953 21.375 1.00 65.94 123 ARG A CA 1
ATOM 1028 C C . ARG A 1 123 ? -8.321 -1.195 21.428 1.00 65.94 123 ARG A C 1
ATOM 1030 O O . ARG A 1 123 ? -7.657 -1.081 20.403 1.00 65.94 123 ARG A O 1
ATOM 1037 N N . ASN A 1 124 ? -7.802 -1.593 22.588 1.00 67.69 124 ASN A N 1
ATOM 1038 C CA . ASN A 1 124 ? -6.388 -1.946 22.724 1.00 67.69 124 ASN A CA 1
ATOM 1039 C C . ASN A 1 124 ? -6.035 -3.163 21.854 1.00 67.69 124 ASN A C 1
ATOM 1041 O O . ASN A 1 124 ? -5.039 -3.126 21.143 1.00 67.69 124 ASN A O 1
ATOM 1045 N N . ALA A 1 125 ? -6.906 -4.178 21.790 1.00 69.94 125 ALA A N 1
ATOM 1046 C CA . ALA A 1 125 ? -6.718 -5.326 20.901 1.00 69.94 125 ALA A CA 1
ATOM 1047 C C . ALA A 1 125 ? -6.737 -4.956 19.402 1.00 69.94 125 ALA A C 1
ATOM 1049 O O . ALA A 1 125 ? -6.068 -5.600 18.596 1.00 69.94 125 ALA A O 1
ATOM 1050 N N . ILE A 1 126 ? -7.496 -3.930 18.997 1.00 72.81 126 ILE A N 1
ATOM 1051 C CA . ILE A 1 126 ? -7.486 -3.411 17.619 1.00 72.81 126 ILE A CA 1
ATOM 1052 C C . ILE A 1 126 ? -6.149 -2.732 17.320 1.00 72.81 126 ILE A C 1
ATOM 1054 O O . ILE A 1 126 ? -5.553 -3.019 16.284 1.00 72.81 126 ILE A O 1
ATOM 1058 N N . LEU A 1 127 ? -5.648 -1.894 18.233 1.00 73.81 127 LEU A N 1
ATOM 1059 C CA . LEU A 1 127 ? -4.331 -1.265 18.096 1.00 73.81 127 LEU A CA 1
ATOM 1060 C C . LEU A 1 127 ? -3.214 -2.316 18.036 1.00 73.81 127 LEU A C 1
ATOM 1062 O O . LEU A 1 127 ? -2.357 -2.247 17.160 1.00 73.81 127 LEU A O 1
ATOM 1066 N N . GLU A 1 128 ? -3.271 -3.341 18.888 1.00 73.12 128 GLU A N 1
ATOM 1067 C CA . GLU A 1 128 ? -2.332 -4.466 18.860 1.00 73.12 128 GLU A CA 1
ATOM 1068 C C . GLU A 1 128 ? -2.372 -5.214 17.526 1.00 73.12 128 GLU A C 1
ATOM 1070 O O . GLU A 1 128 ? -1.327 -5.499 16.957 1.00 73.12 128 GLU A O 1
ATOM 1075 N N . LYS A 1 129 ? -3.543 -5.504 16.954 1.00 74.19 129 LYS A N 1
ATOM 1076 C CA . LYS A 1 129 ? -3.610 -6.181 15.646 1.00 74.19 129 LYS A CA 1
ATOM 1077 C C . LYS A 1 129 ? -3.147 -5.295 14.492 1.00 74.19 129 LYS A C 1
ATOM 1079 O O . LYS A 1 129 ? -2.502 -5.779 13.556 1.00 74.19 129 LYS A O 1
ATOM 1084 N N . LEU A 1 130 ? -3.494 -4.010 14.534 1.00 73.12 130 LEU A N 1
ATOM 1085 C CA . LEU A 1 130 ? -3.119 -3.041 13.508 1.00 73.12 130 LEU A CA 1
ATOM 1086 C C . LEU A 1 130 ? -1.614 -2.783 13.510 1.00 73.12 130 LEU A C 1
ATOM 1088 O O . LEU A 1 130 ? -1.018 -2.776 12.432 1.00 73.12 130 LEU A O 1
ATOM 1092 N N . PHE A 1 131 ? -0.994 -2.667 14.685 1.00 72.75 131 PHE A N 1
ATOM 1093 C CA . PHE A 1 131 ? 0.360 -2.127 14.812 1.00 72.75 131 PHE A CA 1
ATOM 1094 C C . PHE A 1 131 ? 1.366 -3.071 15.482 1.00 72.75 131 PHE A C 1
ATOM 1096 O O . PHE A 1 131 ? 2.506 -3.097 15.031 1.00 72.75 131 PHE A O 1
ATOM 1103 N N . ILE A 1 132 ? 0.914 -3.937 16.398 1.00 63.06 132 ILE A N 1
ATOM 1104 C CA . ILE A 1 132 ? 1.692 -4.794 17.317 1.00 63.06 132 ILE A CA 1
ATOM 1105 C C . ILE A 1 132 ? 2.714 -3.977 18.127 1.00 63.06 132 ILE A C 1
ATOM 1107 O O . ILE A 1 132 ? 3.761 -3.597 17.609 1.00 63.06 132 ILE A O 1
ATOM 1111 N N . TYR A 1 133 ? 2.387 -3.743 19.402 1.00 49.53 133 TYR A N 1
ATOM 1112 C CA . TYR A 1 133 ? 3.359 -3.416 20.452 1.00 49.53 133 TYR A CA 1
ATOM 1113 C C . TYR A 1 133 ? 4.093 -4.680 20.910 1.00 49.53 133 TYR A C 1
ATOM 1115 O O . TYR A 1 133 ? 3.455 -5.761 20.906 1.00 49.53 133 TYR A O 1
#

Secondary structure (DSSP, 8-state):
--HHHHHHHHHHHHHHHHHHHHHT---HHHHHHHHHHHHHHHH--TT-HHHHHHHHHHHHHHHHHHHHS--SSHHHHHHHHHHHHHHHHHHHHHHTS-HHHHHHHTT-HHHHHTS-GGGHHHHHHHHHHHH--

Organism: NCBI:txid1124188

Radius of gyration: 16.72 Å; chains: 1; bounding box: 38×20×52 Å

Sequence (133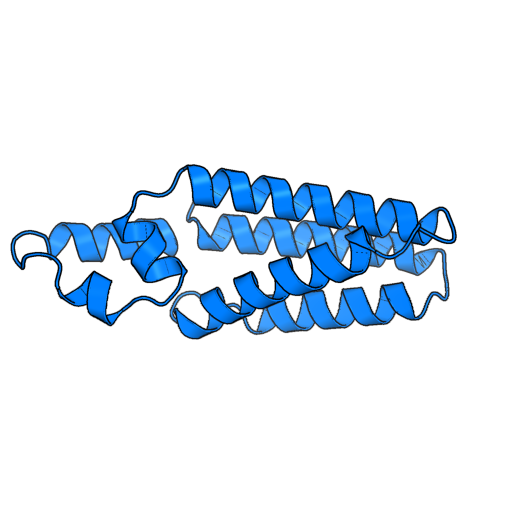 aa):
MSYFLTIKTELQNHISNLNSIRIDSKNSKLENHLNQTISIYNDLSYESPEKLKRFIEYLSQEARYFGWSFPENAIEEDCEKSFWNMENKIKKLIGGMTVNERLYFFGFLEEYEKLPSNHISARNAILEKLFIY